Protein AF-A0AAW7LWR8-F1 (afdb_monomer_lite)

pLDDT: mean 84.15, std 15.96, range [32.88, 97.19]

Secondary structure (DSSP, 8-state):
--------HHHHHHHTTHHHHHHHHHHHHHHTT--HHHHHHHHHHHHHHHHHHHHHHHHHHHHHHHHHHHT--TT----HHHHHHHHHHHHHS-------

Sequence (100 aa):
MNNYQYKDVDEALRAAGMLERIRTIASTAIENGWSVSDVMKTIQREIELITDEFDAKKNKAHDNMVRRELGLDSSAVIHPEDYLRTLFRIVALGGRRKGS

Organism: NCBI:txid1639133

Foldseek 3Di:
DDPPPPVDLVVLCVVVVLVVVLVVLVVVCVVVVHDPVVSVVVSVVVSVVSVVVVVVVVVVVLVVQLCVVVVHDPPDDDDPVSSVVSSCCVPVVVDDDDDD

Structure (mmCIF, N/CA/C/O backbone):
data_AF-A0AAW7LWR8-F1
#
_entry.id   AF-A0AAW7LWR8-F1
#
loop_
_atom_site.group_PDB
_atom_site.id
_atom_site.type_symbol
_atom_site.label_atom_id
_atom_site.label_alt_id
_atom_site.label_comp_id
_atom_site.label_asym_id
_atom_site.label_entity_id
_atom_site.label_seq_id
_atom_site.pdbx_PDB_ins_code
_atom_site.Cartn_x
_atom_site.Cartn_y
_atom_site.Cartn_z
_atom_site.occupancy
_atom_site.B_iso_or_equiv
_atom_site.auth_seq_id
_atom_site.auth_comp_id
_atom_site.auth_asym_id
_atom_site.auth_atom_id
_atom_site.pdbx_PDB_model_num
ATOM 1 N N . MET A 1 1 ? 20.810 11.993 -9.912 1.00 36.12 1 MET A N 1
ATOM 2 C CA . MET A 1 1 ? 19.347 11.833 -10.058 1.00 36.12 1 MET A CA 1
ATOM 3 C C . MET A 1 1 ? 18.974 10.360 -9.966 1.00 36.12 1 MET A C 1
ATOM 5 O O . MET A 1 1 ? 19.211 9.634 -10.920 1.00 36.12 1 MET A O 1
ATOM 9 N N . ASN A 1 2 ? 18.501 9.928 -8.793 1.00 32.88 2 ASN A N 1
ATOM 10 C CA . ASN A 1 2 ? 17.288 9.129 -8.532 1.00 32.88 2 ASN A CA 1
ATOM 11 C C . ASN A 1 2 ? 17.385 8.615 -7.086 1.00 32.88 2 ASN A C 1
ATOM 13 O O . ASN A 1 2 ? 17.864 7.514 -6.832 1.00 32.88 2 ASN A O 1
ATOM 17 N N . ASN A 1 3 ? 16.963 9.451 -6.134 1.00 34.41 3 ASN A N 1
ATOM 18 C CA . ASN A 1 3 ? 16.801 9.070 -4.731 1.00 34.41 3 ASN A CA 1
ATOM 19 C C . ASN A 1 3 ? 15.504 8.264 -4.579 1.00 34.41 3 ASN A C 1
ATOM 21 O O . ASN A 1 3 ? 14.541 8.745 -3.993 1.00 34.41 3 ASN A O 1
ATOM 25 N N . TYR A 1 4 ? 15.454 7.045 -5.118 1.00 50.12 4 TYR A N 1
ATOM 26 C CA . TYR A 1 4 ? 14.417 6.094 -4.712 1.00 5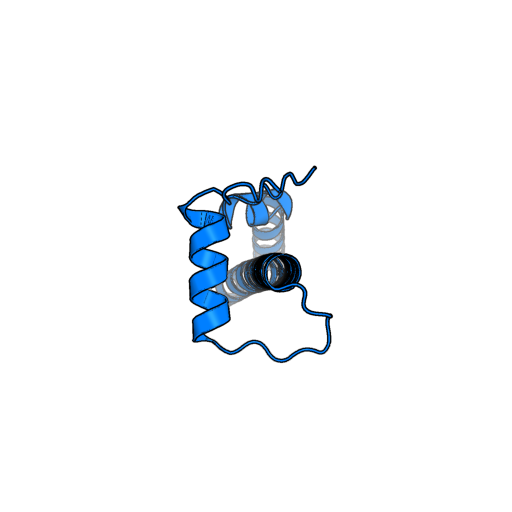0.12 4 TYR A CA 1
ATOM 27 C C . TYR A 1 4 ? 14.811 5.532 -3.338 1.00 50.12 4 TYR A C 1
ATOM 29 O O . TYR A 1 4 ? 15.374 4.450 -3.216 1.00 50.12 4 TYR A O 1
ATOM 37 N N . GLN A 1 5 ? 14.595 6.350 -2.306 1.00 45.50 5 GLN A N 1
ATOM 38 C CA . GLN A 1 5 ? 14.731 6.010 -0.892 1.00 45.50 5 GLN A CA 1
ATOM 39 C C . GLN A 1 5 ? 13.337 5.804 -0.296 1.00 45.50 5 GLN A C 1
ATOM 41 O O . GLN A 1 5 ? 12.881 6.590 0.518 1.00 45.50 5 GLN A O 1
ATOM 46 N N . TYR A 1 6 ? 12.646 4.753 -0.711 1.00 52.59 6 TYR A N 1
ATOM 47 C CA . TYR A 1 6 ? 11.778 4.082 0.246 1.00 52.59 6 TYR A CA 1
ATOM 48 C C . TYR A 1 6 ? 12.448 2.746 0.486 1.00 52.59 6 TYR A C 1
ATOM 50 O O . TYR A 1 6 ? 12.305 1.814 -0.305 1.00 52.59 6 TYR A O 1
ATOM 58 N N . LYS A 1 7 ? 13.334 2.724 1.483 1.00 61.78 7 LYS A N 1
ATOM 59 C CA . LYS A 1 7 ? 14.127 1.527 1.775 1.00 61.78 7 LYS A CA 1
ATOM 60 C C . LYS A 1 7 ? 13.306 0.479 2.528 1.00 61.78 7 LYS A C 1
ATOM 62 O O . LYS A 1 7 ? 13.759 -0.657 2.607 1.00 61.78 7 LYS A O 1
ATOM 67 N N . ASP A 1 8 ? 12.125 0.850 3.031 1.00 78.81 8 ASP A N 1
ATOM 68 C CA . ASP A 1 8 ? 11.320 0.011 3.912 1.00 78.81 8 ASP A CA 1
ATOM 69 C C . ASP A 1 8 ? 9.825 0.396 3.902 1.00 78.81 8 ASP A C 1
ATOM 71 O O . ASP A 1 8 ? 9.480 1.576 3.775 1.00 78.81 8 ASP A O 1
ATOM 75 N N . VAL A 1 9 ? 8.945 -0.594 4.085 1.00 82.75 9 VAL A N 1
ATOM 76 C CA . VAL A 1 9 ? 7.499 -0.408 4.305 1.00 82.75 9 VAL A CA 1
ATOM 77 C C . VAL A 1 9 ? 7.263 0.403 5.582 1.00 82.75 9 VAL A C 1
ATOM 79 O O . VAL A 1 9 ? 6.388 1.266 5.607 1.00 82.75 9 VAL A O 1
ATOM 82 N N . ASP A 1 10 ? 8.097 0.219 6.608 1.00 84.69 10 ASP A N 1
ATOM 83 C CA . ASP A 1 10 ? 8.010 0.970 7.867 1.00 84.69 10 ASP A CA 1
ATOM 84 C C . ASP A 1 10 ? 8.192 2.482 7.670 1.00 84.69 10 ASP A C 1
ATOM 86 O O . ASP A 1 10 ? 7.548 3.299 8.335 1.00 84.69 10 ASP A O 1
ATOM 90 N N . GLU A 1 11 ? 9.048 2.882 6.727 1.00 86.62 11 GLU A N 1
ATOM 91 C CA . GLU A 1 11 ? 9.250 4.286 6.372 1.00 86.62 11 GLU A CA 1
ATOM 92 C C . GLU A 1 11 ? 8.033 4.846 5.626 1.00 86.62 11 GLU A C 1
ATOM 94 O O . GLU A 1 11 ? 7.608 5.971 5.901 1.00 86.62 11 GLU A O 1
ATOM 99 N N . ALA A 1 12 ? 7.420 4.048 4.745 1.00 85.81 12 ALA A N 1
ATOM 100 C CA . ALA A 1 12 ? 6.182 4.415 4.059 1.00 85.81 12 ALA A CA 1
ATOM 101 C C . ALA A 1 12 ? 5.010 4.577 5.045 1.00 85.81 12 ALA A C 1
ATOM 103 O O . ALA A 1 12 ? 4.302 5.585 4.997 1.00 85.81 12 ALA A O 1
ATOM 104 N N . LEU A 1 13 ? 4.855 3.650 5.995 1.00 89.31 13 LEU A N 1
ATOM 105 C CA . LEU A 1 13 ? 3.850 3.726 7.060 1.00 89.31 13 LEU A CA 1
ATOM 106 C C . LEU A 1 13 ? 4.075 4.942 7.969 1.00 89.31 13 LEU A C 1
ATOM 108 O O . LEU A 1 13 ? 3.126 5.650 8.321 1.00 89.31 13 LEU A O 1
ATOM 112 N N . ARG A 1 14 ? 5.334 5.234 8.318 1.00 90.69 14 ARG A N 1
ATOM 113 C CA . ARG A 1 14 ? 5.687 6.427 9.098 1.00 90.69 14 ARG A CA 1
ATOM 114 C C . ARG A 1 14 ? 5.354 7.710 8.340 1.00 90.69 14 ARG A C 1
ATOM 116 O O . ARG A 1 14 ? 4.738 8.603 8.917 1.00 90.69 14 ARG A O 1
ATOM 123 N N . ALA A 1 15 ? 5.720 7.796 7.062 1.00 88.75 15 ALA A N 1
ATOM 124 C CA . ALA A 1 15 ? 5.435 8.952 6.213 1.00 88.75 15 ALA A CA 1
ATOM 125 C C . ALA A 1 15 ? 3.926 9.177 6.011 1.00 88.75 15 ALA A C 1
ATOM 127 O O . ALA A 1 15 ? 3.481 10.319 5.927 1.00 88.75 15 ALA A O 1
ATOM 128 N N . ALA A 1 16 ? 3.132 8.104 5.991 1.00 88.56 16 ALA A N 1
ATOM 129 C CA . ALA A 1 16 ? 1.672 8.162 5.922 1.00 88.56 16 ALA A CA 1
ATOM 130 C C . ALA A 1 16 ? 0.991 8.532 7.260 1.00 88.56 16 ALA A C 1
ATOM 132 O O . ALA A 1 16 ? -0.238 8.659 7.312 1.00 88.56 16 ALA A O 1
ATOM 133 N N . GLY A 1 17 ? 1.767 8.704 8.338 1.00 93.12 17 GLY A N 1
ATOM 134 C CA . GLY A 1 17 ? 1.257 9.064 9.661 1.00 93.12 17 GLY A CA 1
ATOM 135 C C . GLY A 1 17 ? 0.484 7.935 10.343 1.00 93.12 17 GLY A C 1
ATOM 136 O O . GLY A 1 17 ? -0.470 8.208 11.069 1.00 93.12 17 GLY A O 1
ATOM 137 N N . MET A 1 18 ? 0.864 6.670 10.116 1.00 94.38 18 MET A N 1
ATOM 138 C CA . MET A 1 18 ? 0.087 5.508 10.572 1.00 94.38 18 MET A CA 1
ATOM 139 C C . MET A 1 18 ? -0.185 5.501 12.087 1.00 94.38 18 MET A C 1
ATOM 141 O O . MET A 1 18 ? -1.274 5.124 12.508 1.00 94.38 18 MET A O 1
ATOM 145 N N . LEU A 1 19 ? 0.755 5.969 12.917 1.00 93.44 19 LEU A N 1
ATOM 146 C CA . LEU A 1 19 ? 0.548 6.054 14.371 1.00 93.44 19 LEU A CA 1
ATOM 147 C C . LEU A 1 19 ? -0.595 7.005 14.751 1.00 93.44 19 LEU A C 1
ATOM 149 O O . LEU A 1 19 ? -1.417 6.664 15.600 1.00 93.44 19 LEU A O 1
ATOM 153 N N . GLU A 1 20 ? -0.685 8.163 14.095 1.00 95.62 20 GLU A N 1
ATOM 154 C CA . GLU A 1 20 ? -1.775 9.112 14.342 1.00 95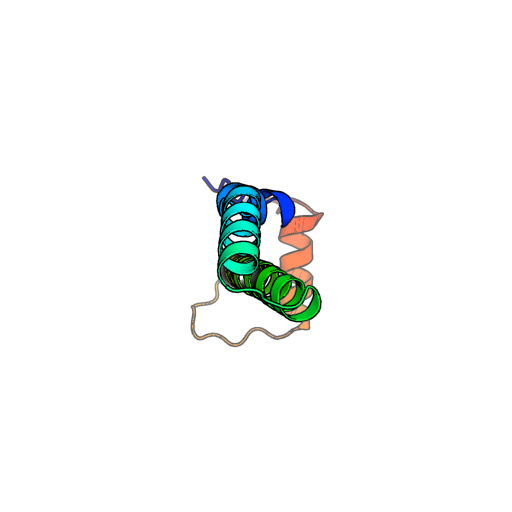.62 20 GLU A CA 1
ATOM 155 C C . GLU A 1 20 ? -3.109 8.558 13.842 1.00 95.62 20 GLU A C 1
ATOM 157 O O . GLU A 1 20 ? -4.123 8.684 14.525 1.00 95.62 20 GLU A O 1
ATOM 162 N N . ARG A 1 21 ? -3.109 7.846 12.709 1.00 95.69 21 ARG A N 1
ATOM 163 C CA . ARG A 1 21 ? -4.307 7.154 12.211 1.00 95.69 21 ARG A CA 1
ATOM 164 C C . ARG A 1 21 ? -4.794 6.090 13.189 1.00 95.69 21 ARG A C 1
ATOM 166 O O . ARG A 1 21 ? -5.977 6.069 13.507 1.00 95.69 21 ARG A O 1
ATOM 173 N N . ILE A 1 22 ? -3.897 5.250 13.717 1.00 95.50 22 ILE A N 1
ATOM 174 C CA . ILE A 1 22 ? -4.234 4.249 14.746 1.00 95.50 22 ILE A CA 1
ATOM 175 C C . ILE A 1 22 ? -4.843 4.933 15.968 1.00 95.50 22 ILE A C 1
ATOM 177 O O . ILE A 1 22 ? -5.862 4.472 16.481 1.00 95.50 22 ILE A O 1
ATOM 181 N N . ARG A 1 23 ? -4.253 6.047 16.414 1.00 96.25 23 ARG A N 1
ATOM 182 C CA . ARG A 1 23 ? -4.778 6.825 17.538 1.00 96.25 23 ARG A CA 1
ATOM 183 C C . ARG A 1 23 ? -6.193 7.326 17.257 1.00 96.25 23 ARG A C 1
ATOM 185 O O . ARG A 1 23 ? -7.064 7.138 18.100 1.00 96.25 23 ARG A O 1
ATOM 192 N N . THR A 1 24 ? -6.441 7.904 16.083 1.00 97.19 24 THR A N 1
ATOM 193 C CA . THR A 1 24 ? -7.780 8.349 15.673 1.00 97.19 24 THR A CA 1
ATOM 194 C C . THR A 1 24 ? -8.771 7.189 15.638 1.00 97.19 24 THR A C 1
ATOM 196 O O . THR A 1 24 ? -9.839 7.299 16.230 1.00 97.19 24 THR A O 1
ATOM 199 N N . ILE A 1 25 ? -8.408 6.060 15.022 1.00 95.50 25 ILE A N 1
ATOM 200 C CA . ILE A 1 25 ? -9.261 4.865 14.944 1.00 95.50 25 ILE A CA 1
ATOM 201 C C . ILE A 1 25 ? -9.615 4.369 16.348 1.00 95.50 25 ILE A C 1
ATOM 203 O O . ILE A 1 25 ? -10.781 4.106 16.625 1.00 95.50 25 ILE A O 1
ATOM 207 N N . ALA A 1 26 ? -8.634 4.283 17.249 1.00 94.50 26 ALA A N 1
ATOM 208 C CA . ALA A 1 26 ? -8.855 3.856 18.625 1.00 94.50 26 ALA A CA 1
ATOM 209 C C . ALA A 1 26 ? -9.765 4.829 19.396 1.00 94.50 26 ALA A C 1
ATOM 211 O O . ALA A 1 26 ? -10.684 4.384 20.080 1.00 94.50 26 ALA A O 1
ATOM 212 N N . SER A 1 27 ? -9.560 6.143 19.263 1.00 96.50 27 SER A N 1
ATOM 213 C CA . SER A 1 27 ? -10.423 7.151 19.893 1.00 96.50 27 SER A CA 1
ATOM 214 C C . SER A 1 27 ? -11.866 7.060 19.391 1.00 96.50 27 SER A C 1
ATOM 216 O O . SER A 1 27 ? -12.786 6.937 20.196 1.00 96.50 27 SER A O 1
ATOM 218 N N . THR A 1 28 ? -12.064 7.017 18.073 1.00 95.06 28 THR A N 1
ATOM 219 C CA . THR A 1 28 ? -13.392 6.880 17.458 1.00 95.06 28 THR A CA 1
ATOM 220 C C . THR A 1 28 ? -14.064 5.563 17.842 1.00 95.06 28 THR A C 1
ATOM 222 O O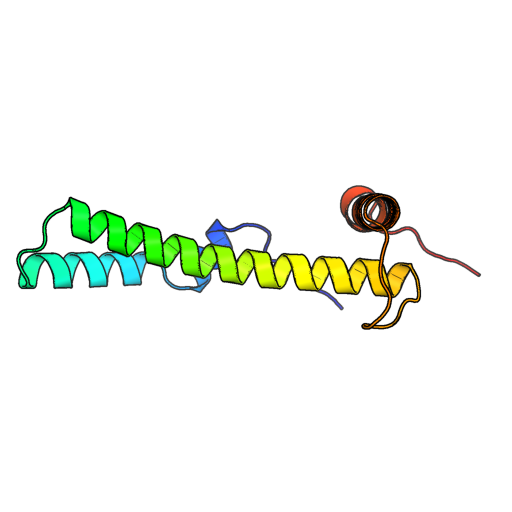 . THR A 1 28 ? -15.269 5.523 18.078 1.00 95.06 28 THR A O 1
ATOM 225 N N . ALA A 1 29 ? -13.305 4.476 17.940 1.00 95.75 29 ALA A N 1
ATOM 226 C CA . ALA A 1 29 ? -13.825 3.183 18.353 1.00 95.75 29 ALA A CA 1
ATOM 227 C C . ALA A 1 29 ? -14.329 3.176 19.799 1.00 95.75 29 ALA A C 1
ATOM 229 O O . ALA A 1 29 ? -15.376 2.591 20.068 1.00 95.75 29 ALA A O 1
ATOM 230 N N . ILE A 1 30 ? -13.615 3.840 20.715 1.00 94.19 30 ILE A N 1
ATOM 231 C CA . ILE A 1 30 ? -14.040 3.991 22.113 1.00 94.19 30 ILE A CA 1
ATOM 232 C C . ILE A 1 30 ? -15.335 4.803 22.183 1.00 94.19 30 ILE A C 1
ATOM 234 O O . ILE A 1 30 ? -16.283 4.379 22.840 1.00 94.19 30 ILE A O 1
ATOM 238 N N . GLU A 1 31 ? -15.399 5.932 21.473 1.00 96.25 31 GLU A N 1
ATOM 239 C CA . GLU A 1 31 ? -16.584 6.801 21.432 1.00 96.25 31 GLU A CA 1
ATOM 240 C C . GLU A 1 31 ? -17.825 6.078 20.889 1.00 96.25 31 GLU A C 1
ATOM 242 O O . GLU A 1 31 ? -18.932 6.293 21.376 1.00 96.25 31 GLU A O 1
ATOM 247 N N . ASN A 1 32 ? -17.638 5.193 19.907 1.00 95.62 32 ASN A N 1
ATOM 248 C CA . ASN A 1 32 ? -18.724 4.483 19.231 1.00 95.62 32 ASN A CA 1
ATOM 249 C C . ASN A 1 32 ? -18.946 3.047 19.736 1.00 95.62 32 ASN A C 1
ATOM 251 O O . ASN A 1 32 ? -19.758 2.321 19.162 1.00 95.62 32 ASN A O 1
ATOM 255 N N . GLY A 1 33 ? -18.232 2.613 20.781 1.00 95.94 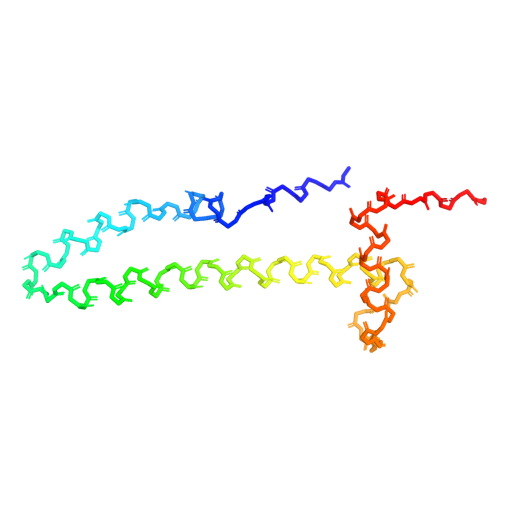33 GLY A N 1
ATOM 256 C CA . GLY A 1 33 ? -18.386 1.282 21.376 1.00 95.94 33 GLY A CA 1
ATOM 257 C C . GLY A 1 33 ? -18.038 0.119 20.439 1.00 95.94 33 GLY A C 1
ATOM 258 O O . GLY A 1 33 ? -18.683 -0.928 20.493 1.00 95.94 33 GLY A O 1
ATOM 259 N N . TRP A 1 34 ? -17.056 0.290 19.552 1.00 97.19 34 TRP A N 1
ATOM 260 C CA . TRP A 1 34 ? -16.648 -0.763 18.619 1.00 97.19 34 TRP A CA 1
ATOM 261 C C . TRP A 1 34 ? -15.998 -1.939 19.345 1.00 97.19 34 TRP A C 1
ATOM 263 O O . TRP A 1 34 ? -15.308 -1.782 20.355 1.00 97.19 34 TRP A O 1
ATOM 273 N N . SER A 1 35 ? -16.165 -3.138 18.785 1.00 96.56 35 SER A N 1
ATOM 274 C CA . SER A 1 35 ? -15.436 -4.302 19.272 1.00 96.56 35 SER A CA 1
ATOM 275 C C . SER A 1 35 ? -13.946 -4.171 18.951 1.00 96.56 35 SER A C 1
ATOM 277 O O . SER A 1 35 ? -13.561 -3.626 17.916 1.00 96.56 35 SER A O 1
ATOM 279 N N . VAL A 1 36 ? -13.088 -4.757 19.791 1.00 94.19 36 VAL A N 1
ATOM 280 C CA . VAL A 1 36 ? -11.639 -4.829 19.521 1.00 94.19 36 VAL A CA 1
ATOM 281 C C . VAL A 1 36 ? -11.358 -5.474 18.157 1.00 94.19 36 VAL A C 1
ATOM 283 O O . VAL A 1 36 ? -10.432 -5.065 17.462 1.00 94.19 36 VAL A O 1
ATOM 286 N N . SER A 1 37 ? -12.176 -6.446 17.734 1.00 96.00 37 SER A N 1
ATOM 287 C CA . SER A 1 37 ? -12.025 -7.090 16.424 1.00 96.00 37 SER A CA 1
ATOM 288 C C . SER A 1 37 ? -12.216 -6.101 15.272 1.00 96.00 37 SER A C 1
ATOM 290 O O . SER A 1 37 ? -11.433 -6.116 14.324 1.00 96.00 37 SER A O 1
ATOM 292 N N . ASP A 1 38 ? -13.210 -5.218 15.362 1.00 95.31 38 ASP A N 1
ATOM 293 C CA . ASP A 1 38 ? -13.499 -4.235 14.312 1.00 95.31 38 ASP A CA 1
ATOM 294 C C . ASP A 1 38 ? -12.434 -3.138 14.254 1.00 95.31 38 ASP A C 1
ATOM 296 O O . ASP A 1 38 ? -12.022 -2.722 13.167 1.00 95.31 38 ASP A O 1
ATOM 300 N N . VAL A 1 39 ? -11.906 -2.740 15.414 1.00 96.69 39 VAL A N 1
ATOM 301 C CA . VAL A 1 39 ? -10.747 -1.841 15.507 1.00 96.69 39 VAL A CA 1
ATOM 302 C C . VAL A 1 39 ? -9.541 -2.444 14.795 1.00 96.69 39 VAL A C 1
ATOM 304 O O . VAL A 1 39 ? -8.958 -1.807 13.918 1.00 96.69 39 VAL A O 1
ATOM 307 N N . MET A 1 40 ? -9.199 -3.693 15.119 1.00 96.06 40 MET A N 1
ATOM 308 C CA . MET A 1 40 ? -8.048 -4.372 14.524 1.00 96.06 40 MET A CA 1
ATOM 309 C C . MET A 1 40 ? -8.209 -4.565 13.015 1.00 96.06 40 MET A C 1
ATOM 311 O O . MET A 1 40 ? -7.260 -4.320 12.277 1.00 96.06 40 MET A O 1
ATOM 315 N N . LYS A 1 41 ? -9.406 -4.928 12.535 1.00 96.75 41 LYS A N 1
ATOM 316 C CA . LYS A 1 41 ? -9.689 -5.022 11.091 1.00 96.75 41 LYS A CA 1
ATOM 317 C C . LYS A 1 41 ? -9.512 -3.683 10.381 1.00 96.75 41 LYS A C 1
ATOM 319 O O . LYS A 1 41 ? -8.988 -3.645 9.272 1.00 96.75 41 LYS A O 1
ATOM 324 N N . THR A 1 42 ? -9.932 -2.589 11.012 1.00 96.06 42 THR A N 1
ATOM 325 C CA . THR A 1 42 ? -9.805 -1.245 10.435 1.00 96.06 42 THR A CA 1
ATOM 326 C C . THR A 1 42 ? -8.340 -0.819 10.349 1.00 96.06 42 THR A C 1
ATOM 328 O O . THR A 1 42 ? -7.901 -0.353 9.301 1.00 96.06 42 THR A O 1
ATOM 331 N N . ILE A 1 43 ? -7.559 -1.044 11.411 1.00 95.69 43 ILE A N 1
ATOM 332 C CA . ILE A 1 43 ? -6.113 -0.771 11.417 1.00 95.69 43 ILE A CA 1
ATOM 333 C C . ILE A 1 43 ? -5.398 -1.613 10.355 1.00 95.69 43 ILE A C 1
ATOM 335 O O . ILE A 1 43 ? -4.597 -1.081 9.591 1.00 95.69 43 ILE A O 1
ATOM 339 N N . GLN A 1 44 ? -5.706 -2.909 10.287 1.00 95.88 44 GLN A N 1
ATOM 340 C CA . GLN A 1 44 ? -5.109 -3.824 9.317 1.00 95.88 44 GLN A CA 1
ATOM 341 C C . GLN A 1 44 ? -5.376 -3.362 7.880 1.00 95.88 44 GLN A C 1
ATOM 343 O O . GLN A 1 44 ? -4.454 -3.296 7.074 1.00 95.88 44 GLN A O 1
ATOM 348 N N . ARG A 1 45 ? -6.613 -2.950 7.585 1.00 95.44 45 ARG A N 1
ATOM 349 C CA . ARG A 1 45 ? -6.983 -2.418 6.272 1.00 95.44 45 ARG A CA 1
ATOM 350 C C . ARG A 1 45 ? -6.201 -1.153 5.906 1.00 95.44 45 ARG A C 1
ATOM 352 O O . ARG A 1 45 ? -5.794 -1.003 4.762 1.00 95.44 45 ARG A O 1
ATOM 359 N N . GLU A 1 46 ? -5.995 -0.236 6.848 1.00 94.62 46 GLU A N 1
ATOM 360 C CA . GLU A 1 46 ? -5.191 0.973 6.606 1.00 94.62 46 GLU A CA 1
ATOM 361 C C . GLU A 1 46 ? -3.726 0.628 6.292 1.00 94.62 46 GLU A C 1
ATOM 363 O O . GLU A 1 46 ? -3.147 1.193 5.363 1.00 94.62 46 GLU A O 1
ATOM 368 N N . ILE A 1 47 ? -3.143 -0.336 7.014 1.00 93.25 47 ILE A N 1
ATOM 369 C CA . ILE A 1 47 ? -1.784 -0.833 6.745 1.00 93.25 47 ILE A CA 1
ATOM 370 C C . ILE A 1 47 ? -1.705 -1.456 5.348 1.00 93.25 47 ILE A C 1
ATOM 372 O O . ILE A 1 47 ? -0.767 -1.163 4.604 1.00 93.25 47 ILE A O 1
ATOM 376 N N . GLU A 1 48 ? -2.681 -2.287 4.982 1.00 93.19 48 GLU A N 1
ATOM 377 C CA . GLU A 1 48 ? -2.757 -2.927 3.665 1.00 93.19 48 GLU A CA 1
ATOM 378 C C . GLU A 1 48 ? -2.829 -1.890 2.545 1.00 93.19 48 GLU A C 1
ATOM 380 O O . GLU A 1 48 ? -2.024 -1.945 1.624 1.00 93.19 48 GLU A O 1
ATOM 385 N N . LEU A 1 49 ? -3.690 -0.876 2.665 1.00 92.38 49 LEU A N 1
ATOM 386 C CA . LEU A 1 49 ? -3.811 0.180 1.655 1.00 92.38 49 LEU A CA 1
ATOM 387 C C . LEU A 1 49 ? -2.497 0.941 1.432 1.00 92.38 49 LEU A C 1
ATOM 389 O O . LEU A 1 49 ? -2.122 1.213 0.290 1.00 92.38 49 LEU A O 1
ATOM 393 N N . ILE A 1 50 ? -1.784 1.280 2.509 1.00 90.44 50 ILE A N 1
ATOM 394 C CA . ILE A 1 50 ? -0.497 1.984 2.407 1.00 90.44 50 ILE A CA 1
ATOM 395 C C . ILE A 1 50 ? 0.576 1.063 1.810 1.00 90.44 50 ILE A C 1
ATOM 397 O O . ILE A 1 50 ? 1.383 1.504 0.987 1.00 90.44 50 ILE A O 1
ATOM 401 N N . THR A 1 51 ? 0.580 -0.211 2.202 1.00 89.31 51 THR A N 1
ATOM 402 C CA . THR A 1 51 ? 1.534 -1.209 1.698 1.00 89.31 51 THR A CA 1
ATOM 403 C C . THR A 1 51 ? 1.307 -1.484 0.212 1.00 89.31 51 THR A C 1
ATOM 405 O O . THR A 1 51 ? 2.266 -1.477 -0.557 1.00 89.31 51 THR A O 1
ATOM 408 N N . ASP A 1 52 ? 0.053 -1.619 -0.218 1.00 88.56 52 ASP A N 1
ATOM 409 C CA . ASP A 1 52 ? -0.325 -1.805 -1.620 1.00 88.56 52 ASP A CA 1
ATOM 410 C C . ASP A 1 52 ? 0.103 -0.608 -2.478 1.00 88.56 52 ASP A C 1
ATOM 412 O O . ASP A 1 52 ? 0.659 -0.774 -3.567 1.00 88.56 52 ASP A O 1
ATOM 416 N N . GLU A 1 53 ? -0.105 0.621 -1.989 1.00 87.88 53 GLU A N 1
ATOM 417 C CA . GLU A 1 53 ? 0.344 1.827 -2.687 1.00 87.88 53 GLU A CA 1
ATOM 418 C C . GLU A 1 53 ? 1.876 1.874 -2.801 1.00 87.88 53 GLU A C 1
ATOM 420 O O . GLU A 1 53 ? 2.426 2.225 -3.855 1.00 87.88 53 GLU A O 1
ATOM 425 N N . PHE A 1 54 ? 2.577 1.507 -1.727 1.00 87.25 54 PHE A N 1
ATOM 426 C CA . PHE A 1 54 ? 4.030 1.407 -1.716 1.00 87.25 54 PHE A CA 1
ATOM 427 C C . PHE A 1 54 ? 4.533 0.366 -2.729 1.00 87.25 54 PHE A C 1
ATOM 429 O O . PHE A 1 54 ? 5.401 0.678 -3.553 1.00 87.25 54 PHE A O 1
ATOM 436 N N . ASP A 1 55 ? 3.948 -0.831 -2.742 1.00 87.56 55 ASP A N 1
ATOM 437 C CA . ASP A 1 55 ? 4.316 -1.901 -3.665 1.00 87.56 55 ASP A CA 1
ATOM 438 C C . ASP A 1 55 ? 4.000 -1.549 -5.119 1.00 87.56 55 ASP A C 1
ATOM 440 O O . ASP A 1 55 ? 4.823 -1.798 -6.003 1.00 87.56 55 ASP A O 1
ATOM 444 N N . ALA A 1 56 ? 2.874 -0.888 -5.390 1.00 86.94 56 ALA A N 1
ATOM 445 C CA . ALA A 1 56 ? 2.545 -0.402 -6.726 1.00 86.94 56 ALA A CA 1
ATOM 446 C C . ALA A 1 56 ? 3.588 0.609 -7.234 1.00 86.94 56 ALA A C 1
ATOM 448 O O . ALA A 1 56 ? 4.064 0.505 -8.371 1.00 86.94 56 ALA A O 1
ATOM 449 N N . LYS A 1 57 ? 4.000 1.564 -6.387 1.00 86.38 57 LYS A N 1
ATOM 450 C CA . LYS A 1 57 ? 5.056 2.536 -6.720 1.00 86.38 57 LYS A CA 1
ATOM 451 C C . LYS A 1 57 ? 6.400 1.847 -6.949 1.00 86.38 57 LYS A C 1
ATOM 453 O O . LYS A 1 57 ? 7.075 2.156 -7.933 1.00 86.38 57 LYS A O 1
ATOM 458 N N . LYS A 1 58 ? 6.767 0.896 -6.088 1.00 84.25 58 LYS A N 1
ATOM 459 C CA . LYS A 1 58 ? 7.996 0.099 -6.200 1.00 84.25 58 LYS A CA 1
ATOM 460 C C . LYS A 1 58 ? 8.025 -0.702 -7.501 1.00 84.25 58 LYS A C 1
ATOM 462 O O . LYS A 1 58 ? 8.987 -0.606 -8.261 1.00 84.25 58 LYS A O 1
ATOM 467 N N . ASN A 1 59 ? 6.951 -1.426 -7.804 1.00 87.00 59 ASN A N 1
ATOM 468 C CA . ASN A 1 59 ? 6.839 -2.250 -9.007 1.00 87.00 59 ASN A CA 1
ATOM 469 C C . ASN A 1 59 ? 6.885 -1.399 -10.279 1.00 87.00 59 ASN A C 1
ATOM 471 O O . ASN A 1 59 ? 7.593 -1.746 -11.223 1.00 87.00 59 ASN A O 1
ATOM 475 N N . LYS A 1 60 ? 6.221 -0.237 -10.284 1.00 87.38 60 LYS A N 1
ATOM 476 C CA . LYS A 1 60 ? 6.305 0.722 -11.393 1.00 87.38 60 LYS A CA 1
ATOM 477 C C . LYS A 1 60 ? 7.722 1.267 -11.578 1.00 87.38 60 LYS A C 1
ATOM 479 O O . LYS A 1 60 ? 8.184 1.420 -12.707 1.00 87.38 60 LYS A O 1
ATOM 484 N N . ALA A 1 61 ? 8.426 1.566 -10.488 1.00 85.38 61 ALA A N 1
ATOM 485 C CA . ALA A 1 61 ? 9.813 2.012 -10.553 1.00 85.38 61 ALA A CA 1
ATOM 486 C C . ALA A 1 61 ? 10.730 0.917 -11.121 1.00 85.38 61 ALA A C 1
ATOM 488 O O . ALA A 1 61 ? 11.520 1.198 -12.023 1.00 85.38 61 ALA A O 1
ATOM 489 N N . HIS A 1 62 ? 10.582 -0.326 -10.655 1.00 87.44 62 HIS A N 1
ATOM 490 C CA . HIS A 1 62 ? 11.316 -1.477 -11.180 1.00 87.44 62 HIS A CA 1
ATOM 491 C C . HIS A 1 62 ? 11.046 -1.701 -12.671 1.00 87.44 62 HIS A C 1
ATOM 493 O O . HIS A 1 62 ? 11.994 -1.849 -13.440 1.00 87.44 62 HIS A O 1
ATOM 499 N N . ASP A 1 63 ? 9.784 -1.657 -13.099 1.00 88.12 63 ASP A N 1
ATOM 500 C CA . ASP A 1 63 ? 9.411 -1.805 -14.508 1.00 88.12 63 ASP A CA 1
ATOM 501 C C . ASP A 1 63 ? 10.044 -0.720 -15.388 1.00 88.12 63 ASP A C 1
ATOM 503 O O . ASP A 1 63 ? 10.721 -1.030 -16.368 1.00 88.12 63 ASP A O 1
ATOM 507 N N . ASN A 1 64 ? 9.961 0.548 -14.976 1.00 87.88 64 ASN A N 1
ATOM 508 C CA . ASN A 1 64 ? 10.613 1.651 -15.684 1.00 87.88 64 ASN A CA 1
ATOM 509 C C . ASN A 1 64 ? 12.139 1.479 -15.772 1.00 87.88 64 ASN A C 1
ATOM 511 O O . ASN A 1 64 ? 12.751 1.830 -16.782 1.00 87.88 64 ASN A O 1
ATOM 515 N N . MET A 1 65 ? 12.772 0.961 -14.715 1.00 86.94 65 MET A N 1
ATOM 516 C CA . MET A 1 65 ? 14.212 0.694 -14.698 1.00 86.94 65 MET A CA 1
ATOM 517 C C . MET A 1 65 ? 14.590 -0.413 -15.683 1.00 86.94 65 MET A C 1
ATOM 519 O O . MET A 1 65 ? 15.528 -0.229 -16.459 1.00 86.94 65 MET A O 1
ATOM 523 N N . VAL A 1 66 ? 13.853 -1.525 -15.675 1.00 89.25 66 VAL A N 1
ATOM 524 C CA . VAL A 1 66 ? 14.075 -2.654 -16.586 1.00 89.25 66 VAL A CA 1
ATOM 525 C C . VAL A 1 66 ? 13.845 -2.230 -18.037 1.00 89.25 66 VAL A C 1
ATOM 527 O O . VAL A 1 66 ? 14.706 -2.474 -18.878 1.00 89.25 66 VAL A O 1
ATOM 530 N N . ARG A 1 67 ? 12.745 -1.527 -18.335 1.00 89.44 67 ARG A N 1
ATOM 531 C CA . ARG A 1 67 ? 12.453 -1.020 -19.687 1.00 89.44 67 ARG A CA 1
ATOM 532 C C . ARG A 1 67 ? 13.552 -0.111 -20.213 1.00 89.44 67 ARG A C 1
ATOM 534 O O . ARG A 1 67 ? 13.998 -0.293 -21.341 1.00 89.44 67 ARG A O 1
ATOM 541 N N . ARG A 1 68 ? 14.037 0.821 -19.386 1.00 87.62 68 ARG A N 1
ATOM 542 C CA . ARG A 1 68 ? 15.138 1.720 -19.759 1.00 87.62 68 ARG A CA 1
ATOM 543 C C . ARG A 1 68 ? 16.422 0.954 -20.074 1.00 87.62 68 ARG A C 1
ATOM 545 O O . ARG A 1 68 ? 17.098 1.296 -21.035 1.00 87.62 68 ARG A O 1
ATOM 552 N N . GLU A 1 69 ? 16.754 -0.061 -19.280 1.00 87.56 69 GLU A N 1
ATOM 553 C CA . GLU A 1 69 ? 17.955 -0.880 -19.494 1.00 87.56 69 GLU A CA 1
ATOM 554 C C . GLU A 1 69 ? 17.850 -1.742 -20.762 1.00 87.56 69 GLU A C 1
ATOM 556 O O . GLU A 1 69 ? 18.840 -1.934 -21.467 1.00 87.56 69 GLU A O 1
ATOM 561 N N . LEU A 1 70 ? 16.646 -2.226 -21.078 1.00 88.88 70 LEU A N 1
ATOM 562 C CA . LEU A 1 70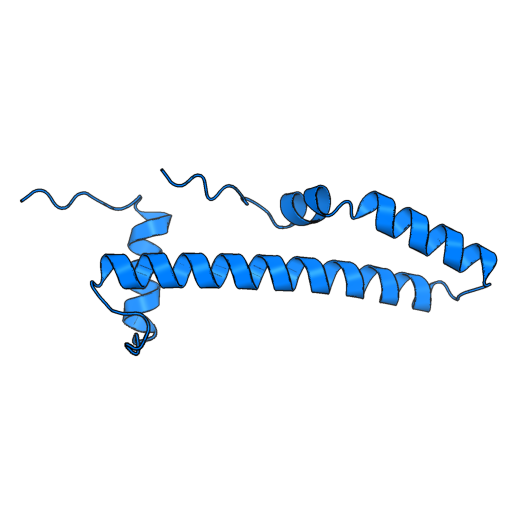 ? 16.371 -3.020 -22.277 1.00 88.88 70 LEU A CA 1
ATOM 563 C C . LEU A 1 70 ? 16.091 -2.170 -23.530 1.00 88.88 70 LEU A C 1
ATOM 565 O O . LEU A 1 70 ? 15.978 -2.727 -24.618 1.00 88.88 70 LEU A O 1
ATOM 569 N N . GLY A 1 71 ? 15.991 -0.842 -23.405 1.00 90.44 71 GLY A N 1
ATOM 570 C CA . GLY A 1 71 ? 15.657 0.057 -24.517 1.00 90.44 71 GLY A CA 1
ATOM 571 C C . GLY A 1 71 ? 14.225 -0.109 -25.037 1.00 90.44 71 GLY A C 1
ATOM 572 O O . GLY A 1 71 ? 13.976 0.110 -26.219 1.00 90.44 71 GLY A O 1
ATOM 573 N N . LEU A 1 72 ? 13.299 -0.524 -24.171 1.00 90.56 72 LEU A N 1
ATOM 574 C CA . LEU A 1 72 ? 11.910 -0.823 -24.516 1.00 90.56 72 LEU A CA 1
ATOM 575 C C . LEU A 1 72 ? 10.986 0.363 -24.218 1.00 90.56 72 LEU A C 1
ATOM 577 O O . LEU A 1 72 ? 11.154 1.061 -23.216 1.00 90.56 72 LEU A O 1
ATOM 581 N N . ASP A 1 73 ? 9.974 0.557 -25.063 1.00 88.38 73 ASP A N 1
ATOM 582 C CA . ASP A 1 73 ? 8.887 1.503 -24.801 1.00 88.38 73 ASP A CA 1
ATOM 583 C C . ASP A 1 73 ? 7.897 0.971 -23.743 1.00 88.38 73 ASP A C 1
ATOM 585 O O . ASP A 1 73 ? 8.037 -0.139 -23.223 1.00 88.38 73 ASP A O 1
ATOM 589 N N . SER A 1 74 ? 6.890 1.774 -23.385 1.00 81.62 74 SER A N 1
ATOM 590 C CA . SER A 1 74 ? 5.886 1.431 -22.368 1.00 81.62 74 SER A CA 1
ATOM 591 C C . SER A 1 74 ? 4.887 0.347 -22.793 1.00 81.62 74 SER A C 1
ATOM 593 O O . SER A 1 74 ? 4.208 -0.208 -21.934 1.00 81.62 74 SER A O 1
ATOM 595 N N . SER A 1 75 ? 4.783 0.044 -24.087 1.00 85.44 75 SER A N 1
ATOM 596 C CA . SER A 1 75 ? 3.855 -0.943 -24.652 1.00 85.44 75 SER A CA 1
ATOM 597 C C . SER A 1 75 ? 4.483 -2.322 -24.862 1.00 85.44 75 SER A C 1
ATOM 599 O O . SER A 1 75 ? 3.765 -3.312 -24.995 1.00 85.44 75 SER A O 1
ATOM 601 N N . ALA A 1 76 ? 5.815 -2.411 -24.850 1.00 87.75 76 ALA A N 1
ATOM 602 C CA . ALA A 1 76 ? 6.527 -3.664 -25.049 1.00 87.75 76 ALA A CA 1
ATOM 603 C C . ALA A 1 76 ? 6.208 -4.705 -23.958 1.00 87.75 76 ALA A C 1
ATOM 605 O O . ALA A 1 76 ? 6.172 -4.399 -22.760 1.00 87.75 76 ALA A O 1
ATOM 606 N N . VAL A 1 77 ? 6.035 -5.961 -24.365 1.00 87.75 77 VAL A N 1
ATOM 607 C CA . VAL A 1 77 ? 5.925 -7.095 -23.440 1.00 87.75 77 VAL A CA 1
ATOM 608 C C . VAL A 1 77 ? 7.332 -7.552 -23.062 1.00 87.75 77 VAL A C 1
ATOM 610 O O . VAL A 1 77 ? 8.164 -7.787 -23.934 1.00 87.75 77 VAL A O 1
ATOM 613 N N . ILE A 1 78 ? 7.600 -7.679 -21.762 1.00 87.88 78 ILE A N 1
ATOM 614 C CA . ILE A 1 78 ? 8.880 -8.165 -21.234 1.00 87.88 78 ILE A CA 1
ATOM 615 C C . ILE A 1 78 ? 8.671 -9.598 -20.759 1.00 87.88 78 ILE A C 1
ATOM 617 O O . ILE A 1 78 ? 7.784 -9.852 -19.942 1.00 87.88 78 ILE A O 1
ATOM 621 N N . HIS A 1 79 ? 9.481 -10.539 -21.244 1.00 91.12 79 HIS A N 1
ATOM 622 C CA . HIS A 1 79 ? 9.431 -11.905 -20.734 1.00 91.12 79 HIS A CA 1
ATOM 623 C C . HIS A 1 79 ? 9.889 -11.951 -19.263 1.00 91.12 79 HIS A C 1
ATOM 625 O O . HIS A 1 79 ? 10.857 -11.272 -18.905 1.00 91.12 79 HIS A O 1
ATOM 631 N N . PRO A 1 80 ? 9.243 -12.761 -18.398 1.00 87.75 80 PRO A N 1
ATOM 632 C CA . PRO A 1 80 ? 9.560 -12.800 -16.967 1.00 87.75 80 PRO A CA 1
ATOM 633 C C . PRO A 1 80 ? 11.039 -13.069 -16.654 1.00 87.75 80 PRO A C 1
ATOM 635 O O . PRO A 1 80 ? 11.601 -12.457 -15.747 1.00 87.75 80 PRO A O 1
ATOM 638 N N . GLU A 1 81 ? 11.695 -13.943 -17.423 1.00 90.56 81 GLU A N 1
ATOM 639 C CA . GLU A 1 81 ? 13.116 -14.262 -17.239 1.00 90.56 81 GLU A CA 1
ATOM 640 C C . GLU A 1 81 ? 14.029 -13.058 -17.514 1.00 90.56 81 GLU A C 1
ATOM 642 O O . GLU A 1 81 ? 14.943 -12.779 -16.731 1.00 90.56 81 GLU A O 1
ATOM 647 N N . ASP A 1 82 ? 13.756 -12.308 -18.586 1.00 88.44 82 ASP A N 1
ATOM 648 C CA . ASP A 1 82 ? 14.512 -11.107 -18.950 1.00 88.44 82 ASP A CA 1
ATOM 649 C C . ASP A 1 82 ? 14.288 -9.980 -17.944 1.00 88.44 82 ASP A C 1
ATOM 651 O O . ASP A 1 82 ? 15.233 -9.270 -17.583 1.00 88.44 82 ASP A O 1
ATOM 655 N N . TYR A 1 83 ? 13.057 -9.861 -17.436 1.00 91.19 83 TYR A N 1
ATOM 656 C CA . TYR A 1 83 ? 12.709 -8.908 -16.390 1.00 91.19 83 TYR A CA 1
ATOM 657 C C . TYR A 1 83 ? 13.514 -9.172 -15.117 1.00 91.19 83 TYR A C 1
ATOM 659 O O . TYR A 1 83 ? 14.226 -8.288 -14.635 1.00 91.19 83 TYR A O 1
ATOM 667 N N . LEU A 1 84 ? 13.454 -10.403 -14.597 1.00 89.25 84 LEU A N 1
ATOM 668 C CA . LEU A 1 84 ? 14.125 -10.783 -13.353 1.00 89.25 84 LEU A CA 1
ATOM 669 C C . LEU A 1 84 ? 15.645 -10.674 -13.476 1.00 89.25 84 LEU A C 1
ATOM 671 O O . LEU A 1 84 ? 16.297 -10.112 -12.594 1.00 89.25 84 LEU A O 1
ATOM 675 N N . ARG A 1 85 ? 16.218 -11.153 -14.586 1.00 90.94 85 ARG A N 1
ATOM 676 C CA . ARG A 1 85 ? 17.662 -11.070 -14.844 1.00 90.94 85 ARG A CA 1
ATOM 677 C C . ARG A 1 85 ? 18.144 -9.621 -14.879 1.00 90.94 85 ARG A C 1
ATOM 679 O O . ARG A 1 85 ? 19.187 -9.299 -14.304 1.00 90.94 85 ARG A O 1
ATOM 686 N N . THR A 1 86 ? 17.396 -8.753 -15.554 1.00 88.94 86 THR A N 1
ATOM 687 C CA . THR A 1 86 ? 17.746 -7.337 -15.701 1.00 88.94 86 THR A CA 1
ATOM 688 C C . THR A 1 86 ? 17.582 -6.594 -14.382 1.00 88.94 86 THR A C 1
ATOM 690 O O . THR A 1 86 ? 18.506 -5.900 -13.957 1.00 88.94 86 THR A O 1
ATOM 693 N N . LEU A 1 87 ? 16.468 -6.803 -13.675 1.00 87.38 87 LEU A N 1
ATOM 694 C CA . LEU A 1 87 ? 16.237 -6.203 -12.363 1.00 87.38 87 LEU A CA 1
ATOM 695 C C . LEU A 1 87 ? 17.320 -6.619 -11.357 1.00 87.38 87 LEU A C 1
ATOM 697 O O . LEU A 1 87 ? 17.878 -5.761 -10.673 1.00 87.38 87 LEU A O 1
ATOM 701 N N . PHE A 1 88 ? 17.688 -7.905 -11.322 1.00 84.56 88 PHE A N 1
ATOM 702 C CA . PHE A 1 88 ? 18.772 -8.407 -10.475 1.00 84.56 88 PHE A CA 1
ATOM 703 C C . PHE A 1 88 ? 20.108 -7.722 -10.791 1.00 84.56 88 PHE A C 1
ATOM 705 O O . PHE A 1 88 ? 20.808 -7.274 -9.884 1.00 84.56 88 PHE A O 1
ATOM 712 N N . ARG A 1 89 ? 20.453 -7.562 -12.075 1.00 85.50 89 ARG A N 1
ATOM 713 C CA . ARG A 1 89 ? 21.675 -6.852 -12.486 1.00 85.50 89 ARG A CA 1
ATOM 714 C C . ARG A 1 89 ? 21.671 -5.387 -12.037 1.00 85.50 89 ARG A C 1
ATOM 716 O O . ARG A 1 89 ? 22.711 -4.879 -11.619 1.00 85.50 89 ARG A O 1
ATOM 723 N N . ILE A 1 90 ? 20.530 -4.710 -12.123 1.00 84.06 90 ILE A N 1
ATOM 724 C CA . ILE A 1 90 ? 20.420 -3.299 -11.742 1.00 84.06 90 ILE A CA 1
ATOM 725 C C . ILE A 1 90 ? 20.531 -3.138 -10.219 1.00 84.06 90 ILE A C 1
ATOM 727 O O . ILE A 1 90 ? 21.315 -2.314 -9.752 1.00 84.06 90 ILE A O 1
ATOM 731 N N . VAL A 1 91 ? 19.779 -3.933 -9.452 1.00 81.00 91 VAL A N 1
ATOM 732 C CA . VAL A 1 91 ? 19.629 -3.769 -7.996 1.00 81.00 91 VAL A CA 1
ATOM 733 C C . VAL A 1 91 ? 20.782 -4.401 -7.213 1.00 81.00 91 VAL A C 1
ATOM 735 O O . VAL A 1 91 ? 21.312 -3.771 -6.304 1.00 81.00 91 VAL A O 1
ATOM 738 N N . ALA A 1 92 ? 21.202 -5.622 -7.561 1.00 76.38 92 ALA A N 1
ATOM 739 C CA . ALA A 1 92 ? 22.202 -6.367 -6.790 1.00 76.38 92 ALA A CA 1
ATOM 740 C C . ALA A 1 92 ? 23.645 -6.077 -7.226 1.00 76.38 92 ALA A C 1
ATOM 742 O O . ALA A 1 92 ? 24.562 -6.139 -6.412 1.00 76.38 92 ALA A O 1
ATOM 743 N N . LEU A 1 93 ? 23.862 -5.758 -8.507 1.00 72.62 93 LEU A N 1
ATOM 744 C CA . LEU A 1 93 ? 25.205 -5.551 -9.070 1.00 72.62 93 LEU A CA 1
ATOM 745 C C . LEU A 1 93 ? 25.531 -4.071 -9.332 1.00 72.62 93 LEU A C 1
ATOM 747 O O . LEU A 1 93 ? 26.576 -3.766 -9.908 1.00 72.62 93 LEU A O 1
ATOM 751 N N . GLY A 1 94 ? 24.650 -3.156 -8.909 1.00 60.38 94 GLY A N 1
ATOM 752 C CA . GLY A 1 94 ? 24.870 -1.709 -8.956 1.00 60.38 94 GLY A CA 1
ATOM 753 C C . GLY A 1 94 ? 24.967 -1.113 -10.363 1.00 60.38 94 GLY A C 1
ATOM 754 O O . GLY A 1 94 ? 25.593 -0.069 -10.509 1.00 60.38 94 GLY A O 1
ATOM 755 N N . GLY A 1 95 ? 24.397 -1.769 -11.385 1.00 56.78 95 GLY A N 1
ATOM 756 C CA . GLY A 1 95 ? 24.352 -1.290 -12.773 1.00 56.78 95 GLY A CA 1
ATOM 757 C C . GLY A 1 95 ? 25.720 -0.885 -13.346 1.00 56.78 95 GLY A C 1
ATOM 758 O O . GLY A 1 95 ? 26.128 0.273 -13.274 1.00 56.78 95 GLY A O 1
ATOM 759 N N . ARG A 1 96 ? 26.455 -1.811 -13.974 1.00 53.22 96 ARG A N 1
ATOM 760 C CA . ARG A 1 96 ? 27.713 -1.443 -14.648 1.00 53.22 96 ARG A CA 1
ATOM 761 C C . ARG A 1 96 ? 27.467 -0.718 -15.974 1.00 53.22 96 ARG A C 1
ATOM 763 O O . ARG A 1 96 ? 26.985 -1.316 -16.928 1.00 53.22 96 ARG A O 1
ATOM 770 N N . ARG A 1 97 ? 27.920 0.545 -15.994 1.00 51.78 97 ARG A N 1
ATOM 771 C CA . ARG A 1 97 ? 28.540 1.303 -17.100 1.00 51.78 97 ARG A CA 1
ATOM 772 C C . ARG A 1 97 ? 28.555 0.566 -18.447 1.00 51.78 97 ARG A C 1
ATOM 774 O O . ARG A 1 97 ? 29.402 -0.302 -18.652 1.00 51.78 97 ARG A O 1
ATOM 781 N N . LYS A 1 98 ? 27.761 1.029 -19.412 1.00 42.69 98 LYS A N 1
ATOM 782 C CA . LYS A 1 98 ? 28.203 0.969 -20.807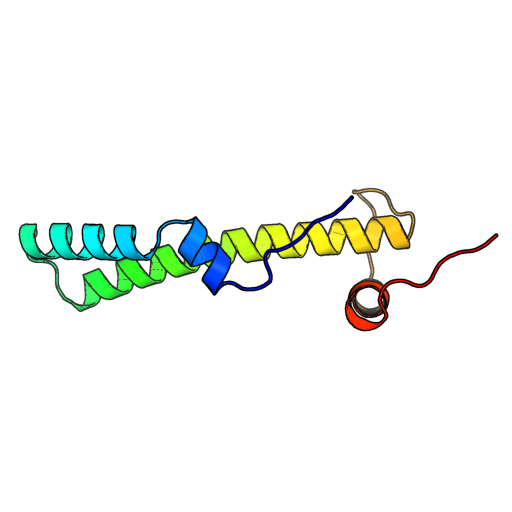 1.00 42.69 98 LYS A CA 1
ATOM 783 C C . LYS A 1 98 ? 29.119 2.160 -21.057 1.00 42.69 98 LYS A C 1
ATOM 785 O O . LYS A 1 98 ? 28.659 3.283 -21.220 1.00 42.69 98 LYS A O 1
ATOM 790 N N . GLY A 1 99 ? 30.421 1.895 -21.006 1.00 49.09 99 GLY A N 1
ATOM 791 C CA . GLY A 1 99 ? 31.344 2.607 -21.872 1.00 49.09 99 GLY A CA 1
ATOM 792 C C . GLY A 1 99 ? 31.108 2.116 -23.295 1.00 49.09 99 GLY A C 1
ATOM 793 O O . GLY A 1 99 ? 31.053 0.905 -23.516 1.00 49.09 99 GLY A O 1
ATOM 794 N N . SER A 1 100 ? 30.914 3.059 -24.205 1.00 35.22 100 SER A N 1
ATOM 795 C CA . SER A 1 100 ? 31.319 2.989 -25.605 1.00 35.22 100 SER A CA 1
ATOM 796 C C . SER A 1 100 ? 31.346 4.408 -26.146 1.00 35.22 100 SER A C 1
ATOM 798 O O . SER A 1 100 ? 30.390 5.152 -25.832 1.00 35.22 100 SER A O 1
#

Radius of gyration: 19.71 Å; chains: 1; bounding box: 50×26×48 Å